Protein AF-A0A2M9QB26-F1 (afdb_monomer_lite)

Foldseek 3Di:
DWEWEWDWAQDDQAIWIWTATPVGTDDTGDHPDDCVVVVVVCVVPDPDYDYDHDCPRCVLVSVQVRCVVVVNDDDDDD

pLDDT: mean 92.18, std 5.53, range [62.62, 97.69]

Radius of gyration: 12.5 Å; chains: 1; bounding box: 27×28×30 Å

Structure (mmCIF, N/CA/C/O backbone):
data_AF-A0A2M9QB26-F1
#
_entry.id   AF-A0A2M9QB26-F1
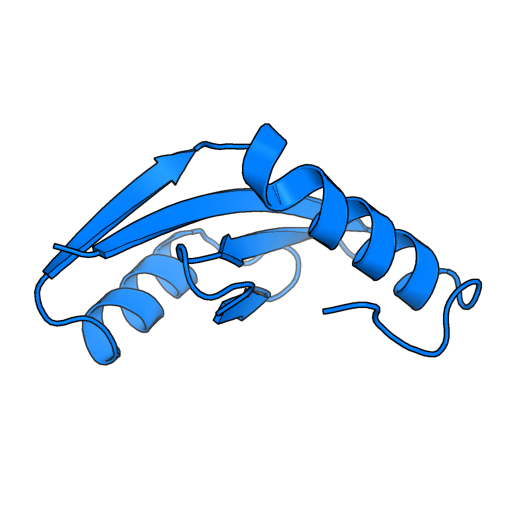#
loop_
_atom_site.group_PDB
_atom_site.id
_atom_site.type_symbol
_atom_site.label_atom_id
_atom_site.label_alt_id
_atom_site.label_comp_id
_atom_site.label_asym_id
_atom_site.label_entity_id
_atom_site.label_seq_id
_atom_site.pdbx_PDB_ins_code
_atom_site.Cartn_x
_atom_site.Cartn_y
_atom_site.Cartn_z
_atom_site.occupancy
_atom_site.B_iso_or_equiv
_atom_site.auth_seq_id
_atom_site.auth_comp_id
_atom_site.auth_asym_id
_atom_site.auth_atom_id
_atom_site.pdbx_PDB_model_num
ATOM 1 N N . MET A 1 1 ? -9.349 0.743 16.280 1.00 82.25 1 MET A N 1
ATOM 2 C CA . MET A 1 1 ? -8.874 1.771 15.341 1.00 82.25 1 MET A CA 1
ATOM 3 C C . MET A 1 1 ? -7.707 1.147 14.632 1.00 82.25 1 MET A C 1
ATOM 5 O O . MET A 1 1 ? -6.719 0.854 15.292 1.00 82.25 1 MET A O 1
ATOM 9 N N . ASP A 1 2 ? -7.889 0.850 13.357 1.00 91.88 2 ASP A N 1
ATOM 10 C CA . ASP A 1 2 ? -6.928 0.102 12.557 1.00 91.88 2 ASP A CA 1
ATOM 11 C C . ASP A 1 2 ? -5.760 0.999 12.148 1.00 91.88 2 ASP A C 1
ATOM 13 O O . ASP A 1 2 ? -5.941 2.188 11.854 1.00 91.88 2 ASP A O 1
ATOM 17 N N . ILE A 1 3 ? -4.551 0.442 12.164 1.00 95.81 3 ILE A N 1
ATOM 18 C CA . ILE A 1 3 ? -3.363 1.122 11.660 1.00 95.81 3 ILE A CA 1
ATOM 19 C C . ILE A 1 3 ? -3.110 0.594 10.255 1.00 95.81 3 ILE A C 1
ATOM 21 O O . ILE A 1 3 ? -2.898 -0.599 10.049 1.00 95.81 3 ILE A O 1
ATOM 25 N N . LEU A 1 4 ? -3.166 1.504 9.293 1.00 97.38 4 LEU A N 1
ATOM 26 C CA . LEU A 1 4 ? -2.857 1.239 7.902 1.00 97.38 4 LEU A CA 1
ATOM 27 C C . LEU A 1 4 ? -1.438 1.726 7.645 1.00 97.38 4 LEU A C 1
ATOM 29 O O . LEU A 1 4 ? -1.185 2.928 7.544 1.00 97.38 4 LEU A O 1
ATOM 33 N N . TYR A 1 5 ? -0.512 0.780 7.586 1.00 97.69 5 TYR A N 1
ATOM 34 C CA . TYR A 1 5 ? 0.874 1.039 7.257 1.00 97.69 5 TYR A CA 1
ATOM 35 C C . TYR A 1 5 ? 0.981 1.431 5.792 1.00 97.69 5 TYR A C 1
ATOM 37 O O . TYR A 1 5 ? 0.461 0.721 4.934 1.00 97.69 5 TYR A O 1
ATOM 45 N N . VAL A 1 6 ? 1.666 2.535 5.515 1.00 97.50 6 VAL A N 1
ATOM 46 C CA . VAL A 1 6 ? 1.845 3.080 4.168 1.00 97.50 6 VAL A CA 1
ATOM 47 C C . VAL A 1 6 ? 3.315 3.032 3.778 1.00 97.50 6 VAL A C 1
ATOM 49 O O . VAL A 1 6 ? 4.186 3.434 4.553 1.00 97.50 6 VAL A O 1
ATOM 52 N N . ASP A 1 7 ? 3.579 2.576 2.558 1.00 96.25 7 ASP A N 1
ATOM 53 C CA . ASP A 1 7 ? 4.846 2.790 1.864 1.00 96.25 7 A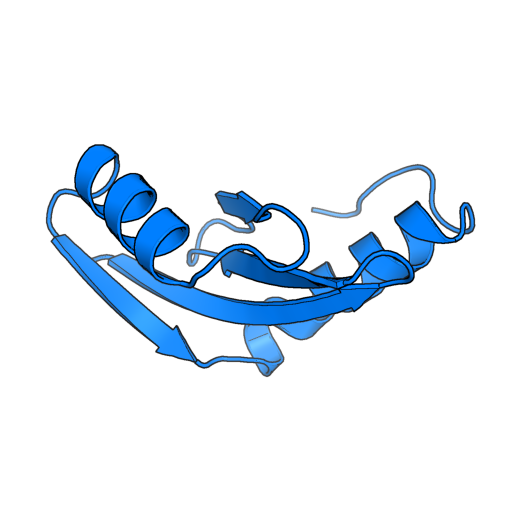SP A CA 1
ATOM 54 C C . ASP A 1 7 ? 4.592 2.964 0.357 1.00 96.25 7 ASP A C 1
ATOM 56 O O . ASP A 1 7 ? 3.468 2.815 -0.135 1.00 96.25 7 ASP A O 1
ATOM 60 N N . THR A 1 8 ? 5.633 3.329 -0.385 1.00 95.00 8 THR A N 1
ATOM 61 C CA . THR A 1 8 ? 5.587 3.486 -1.839 1.00 95.00 8 THR A CA 1
ATOM 62 C C . THR A 1 8 ? 6.517 2.485 -2.508 1.00 95.00 8 THR A C 1
ATOM 64 O O . THR A 1 8 ? 7.709 2.427 -2.216 1.00 95.00 8 THR A O 1
ATOM 67 N N . LEU A 1 9 ? 5.977 1.738 -3.464 1.00 94.06 9 LEU A N 1
ATOM 68 C CA . LEU A 1 9 ? 6.724 0.853 -4.343 1.00 94.06 9 LEU A CA 1
ATOM 69 C C . LEU A 1 9 ? 6.980 1.555 -5.680 1.00 94.06 9 LEU A C 1
ATOM 71 O O . LEU A 1 9 ? 6.049 1.823 -6.438 1.00 94.06 9 LEU A O 1
ATOM 75 N N . THR A 1 10 ? 8.244 1.822 -5.997 1.00 92.31 10 THR A N 1
ATOM 76 C CA . THR A 1 10 ? 8.645 2.332 -7.315 1.00 92.31 10 THR A CA 1
ATOM 77 C C . THR A 1 10 ? 8.971 1.168 -8.240 1.00 92.31 10 THR A C 1
ATOM 79 O O . THR A 1 10 ? 9.907 0.412 -7.981 1.00 92.31 10 THR A O 1
ATOM 82 N N . TYR A 1 11 ? 8.239 1.040 -9.346 1.00 87.19 11 TYR A N 1
ATOM 83 C CA . TYR A 1 11 ? 8.518 0.019 -10.352 1.00 87.19 11 TYR A CA 1
ATOM 84 C C . TYR A 1 11 ? 8.190 0.515 -11.756 1.00 87.19 11 TYR A C 1
ATOM 86 O O . TYR A 1 11 ? 7.082 0.992 -11.953 1.00 87.19 11 TYR A O 1
ATOM 94 N N . ALA A 1 12 ? 9.125 0.358 -12.705 1.00 83.94 12 ALA A N 1
ATOM 95 C CA . ALA A 1 12 ? 9.086 0.617 -14.162 1.00 83.94 12 ALA A CA 1
ATOM 96 C C . ALA A 1 12 ? 8.087 1.665 -14.714 1.00 83.94 12 ALA A C 1
ATOM 98 O O . ALA A 1 12 ? 8.488 2.610 -15.384 1.00 83.94 12 ALA A O 1
ATOM 99 N N . GLN A 1 13 ? 6.791 1.466 -14.484 1.00 80.75 13 GLN A N 1
ATOM 100 C CA . GLN A 1 13 ? 5.662 2.284 -14.923 1.00 80.75 13 GLN A CA 1
ATOM 101 C C . GLN A 1 13 ? 5.317 3.436 -13.957 1.00 80.75 13 GLN A C 1
ATOM 103 O O . GLN A 1 13 ? 4.584 4.346 -14.343 1.00 80.75 13 GLN A O 1
ATOM 108 N N . GLY A 1 14 ? 5.826 3.436 -12.720 1.00 89.69 14 GLY A N 1
ATOM 109 C CA . GLY A 1 14 ? 5.594 4.521 -11.768 1.00 89.69 14 GLY A CA 1
ATOM 110 C C . GLY A 1 14 ? 5.704 4.142 -10.296 1.00 89.69 14 GLY A C 1
ATOM 111 O O . GLY A 1 14 ? 6.148 3.053 -9.932 1.00 89.69 14 GLY A O 1
ATOM 112 N N . ASN A 1 15 ? 5.272 5.075 -9.451 1.00 93.25 15 ASN A N 1
ATOM 113 C CA . ASN A 1 15 ? 5.173 4.890 -8.005 1.00 93.25 15 ASN A CA 1
ATOM 114 C C . ASN A 1 15 ? 3.776 4.390 -7.637 1.00 93.25 15 ASN A C 1
ATOM 116 O O . ASN A 1 15 ? 2.787 4.990 -8.046 1.00 93.25 15 ASN A O 1
ATOM 120 N N . MET A 1 16 ? 3.689 3.318 -6.862 1.00 95.12 16 MET A N 1
ATOM 121 C CA . MET A 1 16 ? 2.433 2.750 -6.375 1.00 95.12 16 MET A CA 1
ATOM 122 C C . MET A 1 16 ? 2.403 2.828 -4.855 1.00 95.12 16 MET A C 1
ATOM 124 O O . MET A 1 16 ? 3.378 2.465 -4.199 1.00 95.12 16 MET A O 1
ATOM 128 N N . TYR A 1 17 ? 1.279 3.251 -4.286 1.00 96.56 17 TYR A N 1
ATOM 129 C CA . TYR A 1 17 ? 1.071 3.137 -2.846 1.00 96.56 17 TYR A CA 1
ATOM 130 C C . TYR A 1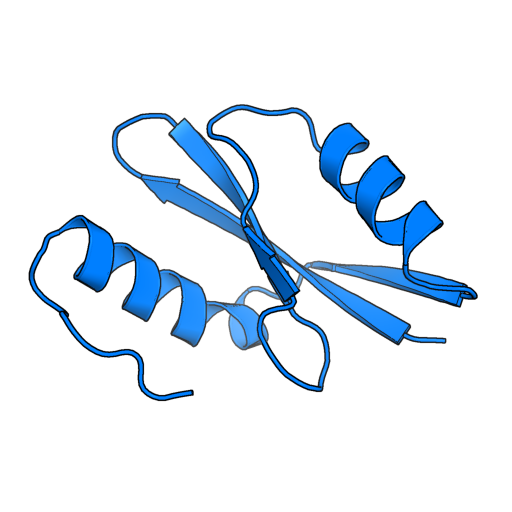 17 ? 0.764 1.694 -2.473 1.00 96.56 17 TYR A C 1
ATOM 132 O O . TYR A 1 17 ? -0.050 1.040 -3.120 1.00 96.56 17 TYR A O 1
ATOM 140 N N . ILE A 1 18 ? 1.382 1.207 -1.410 1.00 96.38 18 ILE A N 1
ATOM 141 C CA . ILE A 1 18 ? 1.096 -0.106 -0.839 1.00 96.38 18 ILE A CA 1
ATOM 142 C C . ILE A 1 18 ? 0.658 0.080 0.605 1.00 96.38 18 ILE A C 1
ATOM 144 O O . ILE A 1 18 ? 1.287 0.830 1.356 1.00 96.38 18 ILE A O 1
ATOM 148 N N . ILE A 1 19 ? -0.443 -0.580 0.968 1.00 96.81 19 ILE A N 1
ATOM 149 C CA . ILE A 1 19 ? -1.002 -0.504 2.315 1.00 96.81 19 ILE A CA 1
ATOM 150 C C . ILE A 1 19 ? -1.072 -1.888 2.927 1.00 96.81 19 ILE A C 1
ATOM 152 O O . ILE A 1 19 ? -1.617 -2.818 2.329 1.00 96.81 19 ILE A O 1
ATOM 156 N N . ALA A 1 20 ? -0.565 -1.998 4.147 1.00 96.38 20 ALA A N 1
ATOM 157 C CA . ALA A 1 20 ? -0.697 -3.181 4.978 1.00 96.38 20 ALA A CA 1
ATOM 158 C C . ALA A 1 20 ? -1.428 -2.834 6.277 1.00 96.38 20 ALA A C 1
ATOM 160 O O . ALA A 1 20 ? -1.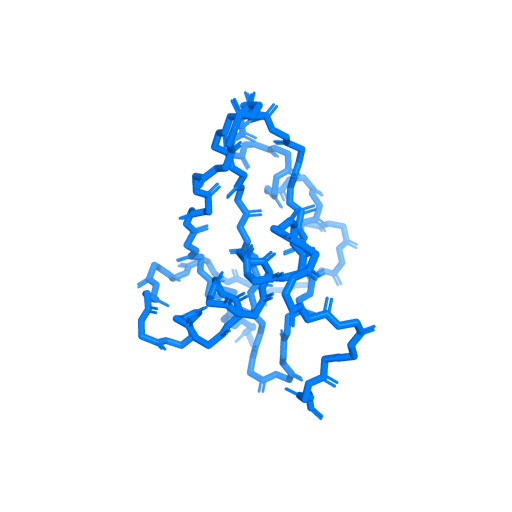281 -1.742 6.816 1.00 96.38 20 ALA A O 1
ATOM 161 N N . SER A 1 21 ? -2.211 -3.774 6.781 1.00 94.81 21 SER A N 1
ATOM 162 C CA . SER A 1 21 ? -2.695 -3.783 8.160 1.00 94.81 21 SER A CA 1
ATOM 163 C C . SER A 1 21 ? -1.824 -4.728 8.992 1.00 94.81 21 SER A C 1
ATOM 165 O O . SER A 1 21 ? -0.911 -5.367 8.462 1.00 94.81 21 SER A O 1
ATOM 167 N N . ASP A 1 22 ? -2.111 -4.865 10.286 1.00 91.31 22 ASP A N 1
ATOM 168 C CA . ASP A 1 22 ? -1.477 -5.903 11.110 1.00 91.31 22 ASP A CA 1
ATOM 169 C C . ASP A 1 22 ? -1.803 -7.336 10.642 1.00 91.31 22 ASP A C 1
ATOM 171 O O . ASP A 1 22 ? -1.056 -8.256 10.963 1.00 91.31 22 ASP A O 1
ATOM 175 N N . GLU A 1 23 ? -2.863 -7.528 9.849 1.00 90.19 23 GLU A N 1
ATOM 176 C CA . GLU A 1 23 ? -3.238 -8.826 9.268 1.00 90.19 23 GLU A CA 1
ATOM 177 C C . GLU A 1 23 ? -2.541 -9.113 7.927 1.00 90.19 23 GLU A C 1
ATOM 179 O O . GLU A 1 23 ? -2.625 -10.226 7.417 1.00 90.19 23 GLU A O 1
ATOM 184 N N . GLY A 1 24 ? -1.845 -8.127 7.351 1.00 92.00 24 GLY A N 1
ATOM 185 C CA . GLY A 1 24 ? -1.096 -8.281 6.104 1.00 92.00 24 GLY A CA 1
ATOM 186 C C . GLY A 1 24 ? -1.386 -7.205 5.060 1.00 92.00 24 GLY A C 1
ATOM 187 O O . GLY A 1 24 ? -1.991 -6.170 5.350 1.00 92.00 24 GLY A O 1
ATOM 188 N N . LEU A 1 25 ? -0.917 -7.430 3.829 1.00 93.88 25 LEU A N 1
ATOM 189 C CA . LEU A 1 25 ? -1.098 -6.506 2.706 1.00 93.88 25 LEU A CA 1
ATOM 190 C C . LEU A 1 25 ? -2.578 -6.434 2.290 1.00 93.88 25 LEU A C 1
ATOM 192 O O . LEU A 1 25 ? -3.184 -7.444 1.945 1.00 93.88 25 LEU A O 1
ATOM 196 N N . VAL A 1 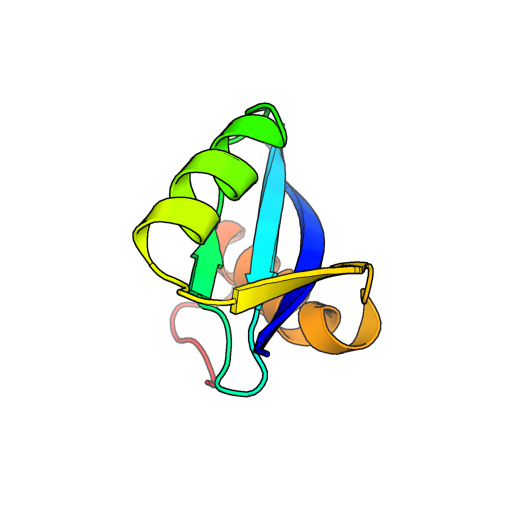26 ? -3.149 -5.229 2.290 1.00 94.75 26 VAL A N 1
ATOM 197 C CA . VAL A 1 26 ? -4.583 -4.988 2.035 1.00 94.75 26 VAL A CA 1
ATOM 198 C C . VAL A 1 26 ? -4.844 -4.127 0.800 1.00 94.75 26 VAL A C 1
ATOM 200 O O . VAL A 1 26 ? -5.972 -4.088 0.310 1.00 94.75 26 VAL A O 1
ATOM 203 N N . TYR A 1 27 ? -3.821 -3.442 0.278 1.00 95.31 27 TYR A N 1
ATOM 204 C CA . TYR A 1 27 ? -3.951 -2.580 -0.894 1.00 95.31 27 TYR A CA 1
ATOM 205 C C . TYR A 1 27 ? -2.656 -2.494 -1.698 1.00 95.31 27 TYR A C 1
ATOM 207 O O . TYR A 1 27 ? -1.570 -2.341 -1.133 1.00 95.31 27 TYR A O 1
ATOM 215 N N . ILE A 1 28 ? -2.799 -2.489 -3.023 1.00 94.44 28 ILE A N 1
ATOM 216 C CA . ILE A 1 28 ? -1.761 -2.090 -3.974 1.00 94.44 28 ILE A CA 1
ATOM 217 C C . ILE A 1 28 ? -2.404 -1.081 -4.922 1.00 94.44 28 ILE A C 1
ATOM 219 O O . ILE A 1 28 ? -3.418 -1.371 -5.554 1.00 94.44 28 ILE A O 1
ATOM 223 N N . GLY A 1 29 ? -1.832 0.114 -4.977 1.00 93.38 29 GLY A N 1
ATOM 224 C CA . GLY A 1 29 ? -2.345 1.232 -5.747 1.00 93.38 29 GLY A CA 1
ATOM 225 C C . GLY A 1 29 ? -1.943 1.190 -7.211 1.00 93.38 29 GLY A C 1
ATOM 226 O O . GLY A 1 29 ? -1.007 0.503 -7.621 1.00 93.38 29 GLY A O 1
ATOM 227 N N . THR A 1 30 ? -2.646 1.996 -7.996 1.00 91.56 30 THR A N 1
ATOM 228 C CA . THR A 1 30 ? -2.344 2.202 -9.411 1.00 91.56 30 THR A CA 1
ATOM 229 C C . THR A 1 30 ? -1.051 3.024 -9.572 1.00 91.56 30 THR A C 1
ATOM 231 O O . THR A 1 30 ? -0.828 3.962 -8.799 1.00 91.56 30 THR A O 1
ATOM 234 N N . PRO A 1 31 ? -0.184 2.729 -10.564 1.00 93.38 31 PRO A N 1
ATOM 235 C CA . PRO A 1 31 ? 1.019 3.521 -10.810 1.00 93.38 31 PRO A CA 1
ATOM 236 C C . PRO A 1 31 ? 0.717 5.008 -11.031 1.00 93.38 31 PRO A C 1
ATOM 238 O O . PRO A 1 31 ? -0.094 5.372 -11.879 1.00 93.38 31 PRO A O 1
ATOM 241 N N . ASN A 1 32 ? 1.429 5.863 -10.297 1.00 93.62 32 ASN A N 1
ATOM 242 C CA . ASN A 1 32 ? 1.331 7.326 -10.304 1.00 93.62 32 ASN A CA 1
ATOM 243 C C . ASN A 1 32 ? -0.046 7.884 -9.903 1.00 93.62 32 ASN A C 1
ATOM 245 O O . ASN A 1 32 ? -0.316 9.062 -10.149 1.00 93.62 32 ASN A O 1
ATOM 249 N N . ALA A 1 33 ? -0.909 7.073 -9.289 1.00 93.50 33 ALA A N 1
ATOM 250 C CA . ALA A 1 33 ? -2.156 7.566 -8.724 1.00 93.50 33 ALA A CA 1
ATOM 251 C C . ALA A 1 33 ? -1.895 8.452 -7.493 1.00 93.50 33 ALA A C 1
ATOM 253 O O . ALA A 1 33 ? -0.923 8.235 -6.763 1.00 93.50 33 ALA A O 1
ATOM 254 N N . PRO A 1 34 ? -2.752 9.456 -7.243 1.00 95.75 34 PRO A N 1
ATOM 255 C CA . PRO A 1 34 ? -2.660 10.279 -6.046 1.00 95.75 34 PRO A CA 1
ATOM 256 C C . PRO A 1 34 ? -3.020 9.476 -4.789 1.00 95.75 34 PRO A C 1
ATOM 258 O O . PRO A 1 34 ? -3.822 8.543 -4.835 1.00 95.75 34 PRO A O 1
ATOM 261 N N . PHE A 1 35 ? -2.492 9.902 -3.638 1.00 95.06 35 PHE A N 1
ATOM 262 C CA . PHE A 1 35 ? -2.802 9.281 -2.345 1.00 95.06 35 PHE A CA 1
ATOM 263 C C . PHE A 1 35 ? -4.300 9.332 -1.988 1.00 95.06 35 PHE A C 1
ATOM 265 O O . PHE A 1 35 ? -4.793 8.453 -1.291 1.00 95.06 35 PHE A O 1
ATOM 272 N N . GLU A 1 36 ? -5.051 10.297 -2.531 1.00 96.00 36 GLU A N 1
ATOM 273 C CA . GLU A 1 36 ? -6.504 10.418 -2.332 1.00 96.00 36 GLU A CA 1
ATOM 274 C C . GLU A 1 36 ? -7.268 9.130 -2.709 1.00 96.00 36 GLU A C 1
ATOM 276 O O . GLU A 1 36 ? -8.274 8.795 -2.084 1.00 96.00 36 GLU A O 1
ATOM 281 N N . GLU A 1 37 ? -6.770 8.350 -3.677 1.00 95.75 37 GLU A N 1
ATOM 282 C CA . GLU A 1 37 ? -7.370 7.061 -4.047 1.00 95.75 37 GLU A CA 1
ATOM 283 C C . GLU A 1 37 ? -7.331 6.064 -2.875 1.00 95.75 37 GLU A C 1
ATOM 285 O O . GLU A 1 37 ? -8.327 5.392 -2.583 1.00 95.75 37 GLU A O 1
ATOM 290 N N . VAL A 1 38 ? -6.213 6.045 -2.142 1.00 95.62 38 VAL A N 1
ATOM 291 C CA . VAL A 1 38 ? -6.033 5.247 -0.924 1.00 95.62 38 VAL A CA 1
ATOM 292 C C . VAL A 1 38 ? -6.996 5.714 0.163 1.00 95.62 38 VAL A C 1
ATOM 294 O O . VAL A 1 38 ? -7.622 4.891 0.831 1.00 95.62 38 VAL A O 1
ATOM 297 N N . GLU A 1 39 ? -7.159 7.026 0.336 1.00 95.00 39 GLU A N 1
ATOM 298 C CA . GLU A 1 39 ? -8.064 7.586 1.345 1.00 95.00 39 GLU A CA 1
ATOM 299 C C . GLU A 1 39 ? -9.526 7.223 1.062 1.00 95.00 39 GLU A C 1
ATOM 301 O O . GLU A 1 39 ? -10.253 6.800 1.967 1.00 95.00 39 GLU A O 1
ATOM 306 N N . VAL A 1 40 ? -9.954 7.334 -0.200 1.00 96.06 40 VAL A N 1
ATOM 307 C CA . VAL A 1 40 ? -11.304 6.960 -0.644 1.00 96.06 40 VAL A CA 1
ATOM 308 C C . VAL A 1 40 ? -11.548 5.463 -0.457 1.00 96.06 40 VAL A C 1
ATOM 310 O O . VAL A 1 40 ? -12.640 5.072 -0.032 1.00 96.06 40 VAL A O 1
ATOM 313 N N . TRP A 1 41 ? -10.558 4.626 -0.766 1.00 95.94 41 TRP A N 1
ATOM 314 C CA . TRP A 1 41 ? -10.624 3.184 -0.544 1.00 95.94 41 TRP A CA 1
ATOM 315 C C . TRP A 1 41 ? -10.724 2.845 0.952 1.00 95.94 41 TRP A C 1
ATOM 317 O O . TRP A 1 41 ? -11.664 2.158 1.363 1.00 95.94 41 TRP A O 1
ATOM 327 N N . ALA A 1 42 ? -9.834 3.396 1.782 1.00 95.25 42 ALA A N 1
ATOM 328 C CA . ALA A 1 42 ? -9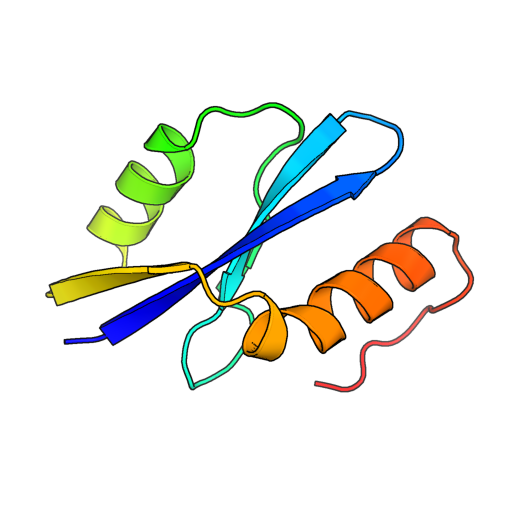.786 3.112 3.214 1.00 95.25 42 ALA A CA 1
ATOM 329 C C . ALA A 1 42 ? -11.082 3.539 3.917 1.00 95.25 42 ALA A C 1
ATOM 331 O O . ALA A 1 42 ? -11.641 2.786 4.715 1.00 95.25 42 ALA A O 1
ATOM 332 N N . LYS A 1 43 ? -11.638 4.698 3.544 1.00 95.25 43 LYS A N 1
ATOM 333 C CA . LYS A 1 43 ? -12.907 5.202 4.088 1.00 95.25 43 LYS A CA 1
ATOM 334 C C . LYS A 1 43 ? -14.099 4.287 3.812 1.00 95.25 43 LYS A C 1
ATOM 336 O O . LYS A 1 43 ? -15.051 4.275 4.591 1.00 95.25 43 LYS A O 1
ATOM 341 N N . LYS A 1 44 ? -14.080 3.546 2.700 1.00 94.06 44 LYS A N 1
ATOM 342 C CA . LYS A 1 44 ? -15.153 2.605 2.341 1.00 94.06 44 LYS A CA 1
ATOM 343 C C . LYS A 1 44 ? -15.079 1.304 3.139 1.00 94.06 44 LYS A C 1
ATOM 345 O O . LYS A 1 44 ? -16.125 0.711 3.392 1.00 94.06 44 LYS A O 1
ATOM 350 N N . LEU A 1 45 ? -13.877 0.861 3.511 1.00 92.19 45 LEU A N 1
ATOM 351 C CA . LEU A 1 45 ? -13.657 -0.450 4.130 1.00 92.19 45 LEU A CA 1
ATOM 352 C C . LEU A 1 45 ? -13.499 -0.397 5.654 1.00 92.19 45 LEU A C 1
ATOM 354 O O . LEU A 1 45 ? -13.940 -1.318 6.339 1.00 92.19 45 LEU A O 1
ATOM 358 N N . PHE A 1 46 ? -12.931 0.677 6.202 1.00 91.19 46 PHE A N 1
ATOM 359 C CA . PHE A 1 46 ? -12.597 0.771 7.622 1.00 91.19 46 PHE A CA 1
ATOM 360 C C . PHE A 1 46 ? -13.481 1.799 8.335 1.00 91.19 46 PHE A C 1
ATOM 362 O O . PHE A 1 46 ? -13.580 2.958 7.935 1.00 91.19 46 PHE A O 1
ATOM 369 N N . LYS A 1 47 ? -14.110 1.389 9.446 1.00 88.50 47 LYS A N 1
ATOM 370 C CA . LYS A 1 47 ? -14.971 2.270 10.263 1.00 88.50 47 LYS A CA 1
ATOM 371 C C . LYS A 1 47 ? -14.184 3.235 11.160 1.00 88.50 47 LYS A C 1
ATOM 373 O O . LYS A 1 47 ? -14.758 4.199 11.658 1.00 88.50 47 LYS A O 1
ATOM 378 N N . GLY A 1 48 ? -12.892 2.987 11.367 1.00 92.88 48 GLY A N 1
ATOM 379 C CA . GLY A 1 48 ? -11.995 3.875 12.100 1.00 92.88 48 GLY A CA 1
ATOM 380 C C . GLY A 1 48 ? -10.546 3.450 11.916 1.00 92.88 48 GLY A C 1
ATOM 381 O O . GLY A 1 48 ? -10.141 2.422 12.453 1.00 92.88 48 GLY A O 1
ATOM 382 N N . TYR A 1 49 ? -9.779 4.249 11.182 1.00 95.00 49 TYR A N 1
ATOM 383 C CA . TYR A 1 49 ? -8.405 3.949 10.792 1.00 95.00 49 TYR A CA 1
ATOM 384 C C . TYR A 1 49 ? -7.512 5.186 10.915 1.00 95.00 49 TYR A C 1
ATOM 386 O O . TYR A 1 49 ? -7.997 6.319 10.951 1.00 95.00 49 TYR A O 1
ATOM 394 N N . ARG A 1 50 ? -6.200 4.961 10.955 1.00 95.75 50 ARG A N 1
ATOM 395 C CA . ARG A 1 50 ? -5.183 5.984 10.691 1.00 95.75 50 ARG A CA 1
ATOM 396 C C . ARG A 1 50 ? -4.138 5.437 9.737 1.00 95.75 50 ARG A C 1
ATOM 398 O O . ARG A 1 50 ? -3.843 4.245 9.770 1.00 95.75 50 ARG A O 1
ATOM 405 N N . PHE A 1 51 ? -3.556 6.323 8.948 1.00 96.38 51 PHE A N 1
ATOM 406 C CA . PHE A 1 51 ? -2.369 6.002 8.174 1.00 96.38 51 PHE A CA 1
ATOM 407 C C . PHE A 1 51 ? -1.117 6.211 9.020 1.00 96.38 51 PHE A C 1
ATOM 409 O O . PHE A 1 51 ? -1.035 7.167 9.794 1.00 96.38 51 PHE A O 1
ATOM 416 N N . GLU A 1 52 ? -0.156 5.311 8.873 1.00 96.75 52 GLU A N 1
ATOM 417 C CA . GLU A 1 52 ? 1.157 5.405 9.500 1.00 96.75 52 GLU A CA 1
ATOM 418 C C . GLU A 1 52 ? 2.217 5.021 8.470 1.00 96.75 52 GLU A C 1
ATOM 420 O O . GLU A 1 52 ? 2.199 3.916 7.937 1.00 96.75 52 GLU A O 1
ATOM 425 N N . GLU A 1 53 ? 3.144 5.923 8.165 1.00 95.94 53 GLU A N 1
ATOM 426 C CA . GLU A 1 53 ? 4.269 5.579 7.294 1.00 95.94 53 GLU A CA 1
ATOM 427 C C . GLU A 1 53 ? 5.188 4.590 8.016 1.00 95.94 53 GLU A C 1
ATOM 429 O O . GLU A 1 53 ? 5.742 4.904 9.072 1.00 95.94 53 GLU A O 1
ATOM 434 N N . ASN A 1 54 ? 5.342 3.382 7.467 1.00 95.81 54 ASN A N 1
ATOM 435 C CA . ASN A 1 54 ? 6.125 2.331 8.115 1.00 95.81 54 ASN A CA 1
ATOM 436 C C . ASN A 1 54 ? 6.795 1.405 7.095 1.00 95.81 54 ASN A C 1
ATOM 438 O O . ASN A 1 54 ? 6.333 0.303 6.802 1.00 95.81 54 ASN A O 1
ATOM 442 N N . LYS A 1 55 ? 7.941 1.850 6.577 1.00 94.25 55 LYS A N 1
ATOM 443 C CA . LYS A 1 55 ? 8.713 1.098 5.579 1.00 94.25 55 LYS A CA 1
ATOM 444 C C . LYS A 1 55 ? 9.176 -0.261 6.086 1.00 94.25 55 LYS A C 1
ATOM 446 O O . LYS A 1 55 ? 9.244 -1.202 5.311 1.00 94.25 55 LYS A O 1
ATOM 451 N N . GLU A 1 56 ? 9.470 -0.386 7.379 1.00 93.94 56 GLU A N 1
ATOM 452 C CA . GLU A 1 56 ? 9.959 -1.640 7.961 1.00 93.94 56 GLU A CA 1
ATOM 453 C C . GLU A 1 56 ? 8.906 -2.748 7.866 1.00 93.94 56 GLU A C 1
ATOM 455 O O . GLU A 1 56 ? 9.210 -3.849 7.403 1.00 93.94 56 GLU A O 1
ATOM 460 N N . LYS A 1 57 ? 7.647 -2.444 8.211 1.00 93.44 57 LYS A N 1
ATOM 461 C CA . LYS A 1 57 ? 6.541 -3.405 8.084 1.00 93.44 57 LYS A CA 1
ATOM 462 C C . LYS A 1 57 ? 6.224 -3.760 6.631 1.00 93.44 57 LYS A C 1
ATOM 464 O O . LYS A 1 57 ? 5.804 -4.886 6.361 1.00 93.44 57 LYS A O 1
ATOM 469 N N . LEU A 1 58 ? 6.441 -2.829 5.700 1.00 95.25 58 LEU A N 1
ATOM 470 C CA . LEU A 1 58 ? 6.160 -3.035 4.277 1.00 95.25 58 LEU A CA 1
ATOM 471 C C . LEU A 1 58 ? 7.338 -3.571 3.461 1.00 95.25 58 LEU A C 1
ATOM 473 O O . LEU A 1 58 ? 7.123 -4.063 2.353 1.00 95.25 58 LEU A O 1
ATOM 477 N N . GLN A 1 59 ? 8.553 -3.569 4.009 1.00 94.31 59 GLN A N 1
ATOM 478 C CA . GLN A 1 59 ? 9.772 -3.948 3.296 1.00 94.31 59 GLN A CA 1
ATOM 479 C C . GLN A 1 59 ? 9.676 -5.345 2.669 1.00 94.31 59 GLN A C 1
ATOM 481 O O . GLN A 1 59 ? 10.120 -5.552 1.538 1.00 94.31 59 GLN A O 1
ATOM 486 N N . GLN A 1 60 ? 9.091 -6.309 3.389 1.00 92.94 60 GLN A N 1
ATOM 487 C CA . GLN A 1 60 ? 8.918 -7.666 2.868 1.00 92.94 60 GLN A CA 1
ATOM 488 C C . GLN A 1 60 ? 8.009 -7.689 1.634 1.00 92.94 60 GLN A C 1
ATOM 490 O O . GLN A 1 60 ? 8.352 -8.320 0.636 1.00 92.94 60 GLN A O 1
ATOM 495 N N . TYR A 1 61 ? 6.905 -6.939 1.661 1.00 93.81 61 TYR A N 1
ATOM 496 C CA . TYR A 1 61 ? 5.956 -6.869 0.555 1.00 93.81 61 TYR A CA 1
ATOM 497 C C . TYR A 1 61 ? 6.562 -6.128 -0.634 1.00 93.81 61 TYR A C 1
ATOM 499 O O . TYR A 1 61 ? 6.474 -6.619 -1.754 1.00 93.81 61 TYR A O 1
ATOM 507 N N . VAL A 1 62 ? 7.260 -5.011 -0.397 1.00 93.38 62 VAL A N 1
ATOM 508 C CA . VAL A 1 62 ? 8.021 -4.285 -1.431 1.00 93.38 62 VAL A CA 1
ATOM 509 C C . VAL A 1 62 ? 8.975 -5.229 -2.152 1.00 93.38 62 VAL A C 1
ATOM 511 O O . VAL A 1 62 ? 8.993 -5.276 -3.383 1.00 93.38 62 VAL A O 1
ATOM 514 N N . LYS A 1 63 ? 9.754 -6.006 -1.392 1.00 92.62 63 LYS A N 1
ATOM 515 C CA . LYS A 1 63 ? 10.736 -6.936 -1.949 1.00 92.62 63 LYS A CA 1
ATOM 516 C C . LYS A 1 63 ? 10.060 -8.033 -2.773 1.00 92.62 63 LYS A C 1
ATOM 518 O O . LYS A 1 63 ? 10.454 -8.243 -3.916 1.00 92.62 63 LYS A O 1
ATOM 523 N N . GLN A 1 64 ? 9.039 -8.691 -2.222 1.00 92.31 64 GLN A N 1
ATOM 524 C CA . GLN A 1 64 ? 8.326 -9.763 -2.920 1.00 92.31 64 GLN A CA 1
ATOM 525 C C . GLN A 1 64 ? 7.621 -9.256 -4.185 1.00 92.31 64 GLN A C 1
ATOM 527 O O . GLN A 1 64 ? 7.752 -9.873 -5.238 1.00 92.31 64 GLN A O 1
ATOM 532 N N . LEU A 1 65 ? 6.951 -8.100 -4.123 1.00 91.69 65 LEU A N 1
ATOM 533 C CA . LEU A 1 65 ? 6.307 -7.478 -5.284 1.00 91.69 65 LEU A CA 1
ATOM 534 C C . LEU A 1 65 ? 7.326 -7.092 -6.359 1.00 91.69 65 LEU A C 1
ATOM 536 O O . LEU A 1 65 ? 7.096 -7.349 -7.536 1.00 91.69 65 LEU A O 1
ATOM 540 N N . THR A 1 66 ? 8.478 -6.541 -5.967 1.00 91.19 66 THR A N 1
ATOM 541 C CA . THR A 1 66 ? 9.558 -6.213 -6.912 1.00 91.19 66 THR A CA 1
ATOM 542 C C . THR A 1 66 ? 10.063 -7.467 -7.626 1.00 91.19 66 THR A C 1
ATOM 544 O O . THR A 1 66 ? 10.145 -7.482 -8.854 1.00 91.19 66 THR A O 1
ATOM 547 N N . SER A 1 67 ? 10.347 -8.540 -6.881 1.00 91.25 67 SER A N 1
ATOM 548 C CA . SER A 1 67 ? 10.781 -9.817 -7.461 1.00 91.25 67 SER A CA 1
ATOM 549 C C . SER A 1 67 ? 9.700 -10.457 -8.337 1.00 91.25 67 SER A C 1
ATOM 551 O O . SER A 1 67 ? 10.014 -10.997 -9.398 1.00 91.25 67 SER A O 1
ATOM 553 N N . TYR A 1 68 ? 8.427 -10.356 -7.946 1.00 91.50 68 TYR A N 1
ATOM 554 C CA . TYR A 1 68 ? 7.304 -10.830 -8.753 1.00 91.50 68 TYR A CA 1
ATOM 555 C C . TYR A 1 68 ? 7.215 -10.076 -10.082 1.00 91.50 68 TYR A C 1
ATOM 557 O O . TYR A 1 68 ? 7.149 -10.689 -11.148 1.00 91.50 68 TYR A O 1
ATOM 565 N N . PHE A 1 69 ? 7.301 -8.744 -10.051 1.00 88.56 69 PHE A N 1
ATOM 566 C CA . PHE A 1 69 ? 7.266 -7.939 -11.269 1.00 88.56 69 PHE A CA 1
ATOM 567 C C . PHE A 1 69 ? 8.470 -8.192 -12.185 1.00 88.56 69 PHE A C 1
ATOM 569 O O . PHE A 1 69 ? 8.317 -8.203 -13.408 1.00 88.56 69 PHE A O 1
ATOM 576 N N . ASN A 1 70 ? 9.638 -8.498 -11.617 1.00 90.44 70 ASN A N 1
ATOM 577 C CA . ASN A 1 70 ? 10.817 -8.928 -12.371 1.00 90.44 70 ASN A CA 1
ATOM 578 C C . ASN A 1 70 ? 10.742 -10.370 -12.902 1.00 90.44 70 ASN A C 1
ATOM 580 O O . ASN A 1 70 ? 11.660 -10.799 -13.600 1.00 90.44 70 ASN A O 1
ATOM 584 N N . LYS A 1 71 ? 9.663 -11.113 -12.617 1.00 88.56 71 LYS A N 1
ATOM 585 C CA . LYS A 1 71 ? 9.500 -12.541 -12.948 1.00 88.56 71 LYS A CA 1
ATOM 586 C C . LYS A 1 71 ? 10.515 -13.460 -12.255 1.00 88.56 71 LYS A C 1
ATOM 588 O O . LYS A 1 71 ? 10.746 -14.577 -12.709 1.00 88.56 71 LYS A O 1
ATOM 593 N N . GLU A 1 72 ? 11.112 -12.992 -11.164 1.00 89.56 72 GLU A N 1
ATOM 594 C CA . GLU A 1 72 ? 12.040 -13.753 -10.319 1.00 89.56 72 GLU A CA 1
ATOM 595 C C . GLU A 1 72 ? 11.289 -14.574 -9.260 1.00 89.56 72 GLU A C 1
ATOM 597 O O . GLU A 1 72 ? 11.812 -15.558 -8.743 1.00 89.56 72 GLU A O 1
ATOM 602 N N . LEU A 1 73 ? 10.050 -14.176 -8.957 1.00 87.94 73 LEU A N 1
ATOM 603 C CA . LEU A 1 73 ? 9.151 -14.823 -8.010 1.00 87.94 73 LEU A CA 1
ATOM 604 C C . LEU A 1 73 ? 7.834 -15.162 -8.717 1.00 87.94 73 LEU A C 1
ATOM 606 O O . LEU A 1 73 ? 7.298 -14.337 -9.456 1.00 87.94 73 LEU A O 1
ATOM 610 N N . THR A 1 74 ? 7.301 -16.359 -8.482 1.00 84.12 74 THR A N 1
ATOM 611 C CA . THR A 1 74 ? 5.986 -16.773 -9.012 1.00 84.12 74 THR A CA 1
ATOM 612 C C . THR A 1 74 ? 4.957 -17.053 -7.916 1.00 84.12 74 THR A C 1
ATOM 614 O O . THR A 1 74 ? 3.766 -17.097 -8.211 1.00 84.12 74 THR A O 1
ATOM 617 N N . GLU A 1 75 ? 5.398 -17.156 -6.659 1.00 83.31 75 GLU A N 1
ATOM 618 C CA . GLU A 1 75 ? 4.585 -17.479 -5.485 1.00 83.31 75 GLU A CA 1
ATOM 619 C C . GLU A 1 75 ? 4.966 -16.544 -4.332 1.00 83.31 75 GLU A C 1
ATOM 621 O O . GLU A 1 75 ? 6.150 -16.281 -4.124 1.00 83.31 75 GLU A O 1
ATOM 626 N N . PHE A 1 76 ? 3.974 -16.027 -3.604 1.00 80.56 76 PHE A N 1
ATOM 627 C CA . PHE A 1 76 ? 4.193 -15.154 -2.450 1.00 80.56 76 PHE A CA 1
ATOM 628 C C . PHE A 1 76 ? 4.211 -15.977 -1.159 1.00 80.56 76 PHE A C 1
ATOM 630 O O . PHE A 1 76 ? 3.331 -16.811 -0.955 1.00 80.56 76 PHE A O 1
ATOM 637 N N . ASP A 1 77 ? 5.183 -15.707 -0.290 1.00 73.75 77 ASP A N 1
ATOM 638 C CA . ASP A 1 77 ? 5.235 -16.238 1.076 1.00 73.75 77 ASP A CA 1
ATOM 639 C C . ASP A 1 77 ? 4.529 -15.202 1.970 1.00 73.75 77 ASP A C 1
ATOM 641 O O . ASP A 1 77 ? 5.075 -14.118 2.219 1.00 73.75 77 ASP A O 1
ATOM 645 N N . VAL A 1 78 ? 3.259 -15.469 2.302 1.00 62.62 78 VAL A N 1
ATOM 646 C CA . VAL A 1 78 ? 2.349 -14.577 3.053 1.00 62.62 78 VAL A CA 1
ATOM 647 C C . VAL A 1 78 ? 1.847 -15.222 4.332 1.00 62.62 78 VAL A C 1
ATOM 649 O O . VAL A 1 78 ? 1.527 -16.432 4.302 1.00 62.62 78 VAL A O 1
#

Organism: NCBI:txid582475

Secondary structure (DSSP, 8-state):
-EEEEEEEEEETTEEEEEEEETTEEEEEPPTT--THHHHHHHHHH-SSEEEEE-HHHHHHHHHHHHHHHTTS-SS---

InterPro domains:
  IPR008332 Methylguanine DNA methyltransferase, ribonuclease-like domain [PF02870] (13-77)
  IPR036631 Methylated DNA-protein cysteine methyltransferase domain superfamily [SSF53155] (7-78)

Sequence (78 aa):
MDILYVDTLTYAQGNMYIIASDEGLVYIGTPNAPFEEVEVWAKKLFKGYRFEENKEKLQQYVKQLTSYFNKELTEFDV